Protein AF-A0A9E3X864-F1 (afdb_monomer_lite)

Foldseek 3Di:
DAALEAEEQAFEQAAPAPVFHGDDPRLVVSVVVLCQQCPPPRHDDPSVRYHYAYDPSQAPVNVVVVVVVVVPPDHDPPHHYYYHGHGDKDADPVVRDIDGDTRHDDPPVD

Structure (mmCIF, N/CA/C/O backbone):
data_AF-A0A9E3X864-F1
#
_entry.id   AF-A0A9E3X864-F1
#
loop_
_atom_site.group_PDB
_atom_site.id
_atom_site.type_symbol
_atom_site.label_atom_id
_atom_site.label_alt_id
_atom_site.label_comp_id
_atom_site.label_asym_id
_atom_site.label_entity_id
_atom_site.label_seq_id
_atom_site.pdbx_PDB_ins_code
_atom_site.Cartn_x
_atom_site.Cartn_y
_atom_site.Cartn_z
_atom_site.occupancy
_atom_site.B_iso_or_equiv
_atom_site.auth_seq_id
_atom_site.auth_comp_id
_atom_site.auth_asym_id
_atom_site.auth_atom_id
_atom_site.pdbx_PDB_model_num
ATOM 1 N N . MET A 1 1 ? -15.427 -4.425 16.994 1.00 70.38 1 MET A N 1
ATOM 2 C CA . MET A 1 1 ? -14.756 -3.578 15.983 1.00 70.38 1 MET A CA 1
ATOM 3 C C . MET A 1 1 ? -14.325 -2.266 16.622 1.00 70.38 1 MET A C 1
ATOM 5 O O . MET A 1 1 ? -15.065 -1.754 17.456 1.00 70.38 1 MET A O 1
ATOM 9 N N . ASN A 1 2 ? -13.138 -1.762 16.283 1.00 77.81 2 ASN A N 1
ATOM 10 C CA . ASN A 1 2 ? -12.601 -0.488 16.758 1.00 77.81 2 ASN A CA 1
ATOM 11 C C . ASN A 1 2 ? -12.883 0.601 15.703 1.00 77.81 2 ASN A C 1
ATOM 13 O O . ASN A 1 2 ? -12.225 0.591 14.663 1.00 77.81 2 ASN A O 1
ATOM 17 N N . PRO A 1 3 ? -13.816 1.544 15.935 1.00 80.62 3 PRO A N 1
ATOM 18 C CA . PRO A 1 3 ? -14.157 2.575 14.948 1.00 80.62 3 PRO A CA 1
ATOM 19 C C . PRO A 1 3 ? -12.979 3.492 14.583 1.00 80.62 3 PRO A C 1
ATOM 21 O O . PRO A 1 3 ? -13.019 4.143 13.545 1.00 80.62 3 PRO A O 1
ATOM 24 N N . ASN A 1 4 ? -11.919 3.492 15.395 1.00 88.50 4 ASN A N 1
ATOM 25 C CA . ASN A 1 4 ? -10.725 4.314 15.226 1.00 88.50 4 ASN A CA 1
ATOM 26 C C . ASN A 1 4 ? -9.580 3.581 14.501 1.00 88.50 4 ASN A C 1
ATOM 28 O O . ASN A 1 4 ? -8.459 4.088 14.425 1.00 88.50 4 ASN A O 1
ATOM 32 N N . ALA A 1 5 ? -9.821 2.359 14.017 1.00 93.06 5 ALA A N 1
ATOM 33 C CA . ALA A 1 5 ? -8.849 1.583 13.259 1.00 93.06 5 ALA A CA 1
ATOM 34 C C . ALA A 1 5 ? -9.079 1.777 11.754 1.00 93.06 5 ALA A C 1
ATOM 36 O O . ALA A 1 5 ? -10.167 1.497 11.253 1.00 93.06 5 ALA A O 1
ATOM 37 N N . HIS A 1 6 ? -8.050 2.238 11.041 1.00 94.94 6 HIS A N 1
ATOM 38 C CA . HIS A 1 6 ? -8.085 2.510 9.603 1.00 94.94 6 HIS A CA 1
ATOM 39 C C . HIS A 1 6 ? -6.940 1.820 8.880 1.00 94.94 6 HIS A C 1
ATOM 41 O O . HIS A 1 6 ? -5.799 1.863 9.344 1.00 94.94 6 HIS A O 1
ATOM 47 N N . ALA A 1 7 ? -7.225 1.248 7.713 1.00 96.88 7 ALA A N 1
ATOM 48 C CA . ALA A 1 7 ? -6.220 0.585 6.899 1.00 96.88 7 ALA A CA 1
ATOM 49 C C . ALA A 1 7 ? -6.221 1.096 5.453 1.00 96.88 7 ALA A C 1
ATOM 51 O O . ALA A 1 7 ? -7.278 1.315 4.864 1.00 96.88 7 ALA A O 1
ATOM 52 N N . ILE A 1 8 ? -5.033 1.243 4.869 1.00 98.19 8 ILE A N 1
ATOM 53 C CA . ILE A 1 8 ? -4.838 1.341 3.420 1.00 98.19 8 ILE A CA 1
ATOM 54 C C . ILE A 1 8 ? -3.977 0.152 3.001 1.00 98.19 8 ILE A C 1
ATOM 56 O O . ILE A 1 8 ? -2.835 0.031 3.439 1.00 98.19 8 ILE A O 1
ATOM 60 N N . LEU A 1 9 ? -4.535 -0.725 2.172 1.00 98.75 9 LEU A N 1
ATOM 61 C CA . LEU A 1 9 ? -3.882 -1.926 1.658 1.00 98.75 9 LEU A CA 1
ATOM 62 C C . LEU A 1 9 ? -3.641 -1.744 0.159 1.00 98.75 9 LEU A C 1
ATOM 64 O O . LEU A 1 9 ? -4.593 -1.531 -0.591 1.00 98.75 9 LEU A O 1
ATOM 68 N N . ILE A 1 10 ? -2.383 -1.797 -0.266 1.00 98.81 10 ILE A N 1
ATOM 69 C CA . ILE A 1 10 ? -1.950 -1.521 -1.638 1.00 98.81 10 ILE A CA 1
ATOM 70 C C . ILE A 1 10 ? -1.247 -2.765 -2.169 1.00 98.81 10 ILE A C 1
ATOM 72 O O . ILE A 1 10 ? -0.183 -3.123 -1.671 1.00 98.81 10 ILE A O 1
ATOM 76 N N . GLY A 1 11 ? -1.837 -3.421 -3.164 1.00 98.69 11 GLY A N 1
ATOM 77 C CA . GLY A 1 11 ? -1.300 -4.646 -3.755 1.00 98.69 11 GLY A CA 1
ATOM 78 C C . GLY A 1 11 ? -1.186 -4.503 -5.259 1.00 98.69 11 GLY A C 1
ATOM 79 O O . GLY A 1 11 ? -2.154 -4.109 -5.903 1.00 98.69 11 GLY A O 1
ATOM 80 N N . ILE A 1 12 ? -0.016 -4.783 -5.828 1.00 98.62 12 ILE A N 1
ATOM 81 C CA . ILE A 1 12 ? 0.228 -4.569 -7.257 1.00 98.62 12 ILE A CA 1
ATOM 82 C C . ILE A 1 12 ? 0.952 -5.771 -7.851 1.00 98.62 12 ILE A C 1
ATOM 84 O O . ILE A 1 12 ? 2.105 -6.038 -7.518 1.00 98.62 12 ILE A O 1
ATOM 88 N N . ASP A 1 13 ? 0.277 -6.466 -8.767 1.00 98.50 13 ASP A N 1
ATOM 89 C CA . ASP A 1 13 ? 0.865 -7.589 -9.498 1.00 98.50 13 ASP A CA 1
ATOM 90 C C . ASP A 1 13 ? 1.416 -7.183 -10.871 1.00 98.50 13 ASP A C 1
ATOM 92 O O . ASP A 1 13 ? 2.408 -7.748 -11.328 1.00 98.50 13 ASP A O 1
ATOM 96 N N . HIS A 1 14 ? 0.828 -6.180 -11.523 1.00 97.88 14 HIS A N 1
ATOM 97 C CA . HIS A 1 14 ? 1.177 -5.804 -12.893 1.00 97.88 14 HIS A CA 1
ATOM 98 C C . HIS A 1 14 ? 1.655 -4.358 -12.997 1.00 97.88 14 HIS A C 1
ATOM 100 O O . HIS A 1 14 ? 1.084 -3.452 -12.390 1.00 97.88 14 HIS A O 1
ATOM 106 N N . TYR A 1 15 ? 2.683 -4.157 -13.820 1.00 96.62 15 TYR A N 1
ATOM 107 C CA . TYR A 1 15 ? 3.363 -2.883 -14.020 1.00 96.62 15 TYR A CA 1
ATOM 108 C C . TYR A 1 15 ? 3.469 -2.570 -15.511 1.00 96.62 15 TYR A C 1
ATOM 110 O O . TYR A 1 15 ? 3.639 -3.478 -16.327 1.00 96.62 15 TYR A O 1
ATOM 118 N N . ALA A 1 16 ? 3.366 -1.288 -15.862 1.00 95.06 16 ALA A N 1
ATOM 119 C CA . ALA A 1 16 ? 3.540 -0.824 -17.234 1.00 95.06 16 ALA A CA 1
ATOM 120 C C . ALA A 1 16 ? 5.015 -0.848 -17.673 1.00 95.06 16 ALA A C 1
ATOM 122 O O . ALA A 1 16 ? 5.304 -1.146 -18.832 1.00 95.06 16 ALA A O 1
ATOM 123 N N . ASP A 1 17 ? 5.944 -0.553 -16.756 1.00 93.31 17 ASP A N 1
ATOM 124 C CA . ASP A 1 17 ? 7.381 -0.606 -17.029 1.00 93.31 17 ASP A CA 1
ATOM 125 C C . ASP A 1 17 ? 7.855 -2.071 -17.125 1.00 93.31 17 ASP A C 1
ATOM 127 O O . ASP A 1 17 ? 7.774 -2.811 -16.139 1.00 93.31 17 ASP A O 1
ATOM 131 N N . PRO A 1 18 ? 8.404 -2.514 -18.273 1.00 91.62 18 PRO A N 1
ATOM 132 C CA . PRO A 1 18 ? 8.865 -3.889 -18.458 1.00 91.62 18 PRO A CA 1
ATOM 133 C C . PRO A 1 18 ? 10.049 -4.284 -17.558 1.00 91.62 18 PRO A C 1
ATOM 135 O O . PRO A 1 18 ? 10.364 -5.470 -17.458 1.00 91.62 18 PRO A O 1
ATOM 138 N N . LYS A 1 19 ? 10.724 -3.330 -16.903 1.00 91.50 19 LYS A N 1
ATOM 139 C CA . LYS A 1 19 ? 11.763 -3.611 -15.899 1.00 91.50 19 LYS A CA 1
ATOM 140 C C . LYS A 1 19 ? 11.194 -4.116 -14.578 1.00 91.50 19 LYS A C 1
ATOM 142 O O . LYS A 1 19 ? 11.946 -4.658 -13.769 1.00 91.50 19 LYS A O 1
ATOM 147 N N . LEU A 1 20 ? 9.895 -3.931 -14.358 1.00 93.50 20 LEU A N 1
ATOM 148 C CA . LEU A 1 20 ? 9.172 -4.430 -13.202 1.00 93.50 20 LEU A CA 1
ATOM 149 C C . LEU A 1 20 ? 8.412 -5.701 -13.608 1.00 93.50 20 LEU A C 1
ATOM 151 O O . LEU A 1 20 ? 7.300 -5.616 -14.132 1.00 93.50 20 LEU A O 1
ATOM 155 N N . PRO A 1 21 ? 8.997 -6.899 -13.411 1.00 95.06 21 PRO A N 1
ATOM 156 C CA . PRO A 1 21 ? 8.332 -8.141 -13.785 1.00 95.06 21 PRO A CA 1
ATOM 157 C C . PRO A 1 21 ? 7.036 -8.313 -12.991 1.00 95.06 21 PRO A C 1
ATOM 159 O O . PRO A 1 21 ? 6.970 -7.944 -11.820 1.00 95.06 21 PRO A O 1
ATOM 162 N N . SER A 1 22 ? 6.013 -8.909 -13.606 1.00 97.12 22 SER A N 1
ATOM 163 C CA . SER A 1 22 ? 4.756 -9.159 -12.896 1.00 97.12 22 SER A CA 1
ATOM 164 C C . SER A 1 22 ? 4.954 -10.073 -11.683 1.00 97.12 22 SER A C 1
ATOM 166 O O . SER A 1 22 ? 5.734 -11.029 -11.719 1.00 97.12 22 SER A O 1
ATOM 168 N N . LEU A 1 23 ? 4.222 -9.770 -10.618 1.00 97.69 23 LEU A N 1
ATOM 169 C CA . LEU A 1 23 ? 4.076 -10.598 -9.428 1.00 97.69 23 LEU A CA 1
ATOM 170 C C . LEU A 1 23 ? 2.778 -11.417 -9.537 1.00 97.69 23 LEU A C 1
ATOM 172 O O . LEU A 1 23 ? 2.036 -11.297 -10.510 1.00 97.69 23 LEU A O 1
ATOM 176 N N . HIS A 1 24 ? 2.545 -12.314 -8.579 1.00 97.50 24 HIS A N 1
ATOM 177 C CA . HIS A 1 24 ? 1.427 -13.269 -8.635 1.00 97.50 24 HIS A CA 1
ATOM 178 C C . HIS A 1 24 ? 0.468 -13.180 -7.444 1.00 97.50 24 HIS A C 1
ATOM 180 O O . HIS A 1 24 ? -0.571 -13.842 -7.450 1.00 97.50 24 HIS A O 1
ATOM 186 N N . TYR A 1 25 ? 0.843 -12.454 -6.391 1.00 98.25 25 TYR A N 1
ATOM 187 C CA . TYR A 1 25 ? 0.190 -12.565 -5.088 1.00 98.25 25 TYR A CA 1
ATOM 188 C C . TYR A 1 25 ? 0.011 -11.239 -4.362 1.00 98.25 25 TYR A C 1
ATOM 190 O O . TYR A 1 25 ? -0.741 -11.215 -3.398 1.00 98.25 25 TYR A O 1
ATOM 198 N N . ALA A 1 26 ? 0.597 -10.132 -4.815 1.00 98.50 26 ALA A N 1
ATOM 199 C CA . ALA A 1 26 ? 0.544 -8.875 -4.078 1.00 98.50 26 ALA A CA 1
ATOM 200 C C . ALA A 1 26 ? -0.896 -8.363 -3.911 1.00 98.50 26 ALA A C 1
ATOM 202 O O . ALA A 1 26 ? -1.293 -7.902 -2.836 1.00 98.50 26 ALA A O 1
ATOM 203 N N . GLU A 1 27 ? -1.721 -8.492 -4.951 1.00 98.69 27 GLU A N 1
ATOM 204 C CA . GLU A 1 27 ? -3.134 -8.141 -4.849 1.00 98.69 27 GLU A CA 1
ATOM 205 C C . GLU A 1 27 ? -3.927 -9.135 -3.996 1.00 98.69 27 GLU A C 1
ATOM 207 O O . GLU A 1 27 ? -4.846 -8.751 -3.268 1.00 98.69 27 GLU A O 1
ATOM 212 N N . LYS A 1 28 ? -3.590 -10.427 -4.093 1.00 98.56 28 LYS A N 1
ATOM 213 C CA . LYS A 1 28 ? -4.221 -11.480 -3.292 1.00 98.56 28 LYS A CA 1
ATOM 214 C C . LYS A 1 28 ? -3.925 -11.277 -1.806 1.00 98.56 28 LYS A C 1
ATOM 216 O O . LYS A 1 28 ? -4.858 -11.333 -1.013 1.00 98.56 28 LYS A O 1
ATOM 221 N N . ASP A 1 29 ? -2.682 -10.972 -1.452 1.00 98.44 29 ASP A N 1
ATOM 222 C CA . ASP A 1 29 ? -2.243 -10.701 -0.085 1.00 98.44 29 ASP A CA 1
ATOM 223 C C . ASP A 1 29 ? -3.060 -9.558 0.527 1.00 98.44 29 ASP A C 1
ATOM 225 O O . ASP A 1 29 ? -3.549 -9.668 1.650 1.00 98.44 29 ASP A O 1
ATOM 229 N N . CYS A 1 30 ? -3.307 -8.489 -0.237 1.00 98.62 30 CYS A N 1
ATOM 230 C CA . CYS A 1 30 ? -4.132 -7.374 0.226 1.00 98.62 30 CYS A CA 1
ATOM 231 C C . CYS A 1 30 ? -5.613 -7.749 0.393 1.00 98.62 30 CYS A C 1
ATOM 233 O O . CYS A 1 30 ? -6.251 -7.298 1.348 1.00 98.62 30 CYS A O 1
ATOM 235 N N . ARG A 1 31 ? -6.172 -8.578 -0.501 1.00 98.62 31 ARG A N 1
ATOM 236 C CA . ARG A 1 31 ? -7.552 -9.084 -0.378 1.00 98.62 31 ARG A CA 1
ATOM 237 C C . ARG A 1 31 ? -7.714 -9.979 0.850 1.00 98.62 31 ARG A C 1
ATOM 239 O O . ARG A 1 31 ? -8.631 -9.760 1.638 1.00 98.62 31 ARG A O 1
ATOM 246 N N . ASP A 1 32 ? -6.797 -10.918 1.052 1.00 98.38 32 ASP A N 1
ATOM 247 C CA . ASP A 1 32 ? -6.812 -11.826 2.200 1.00 98.38 32 ASP A CA 1
ATOM 248 C C . ASP A 1 32 ? -6.623 -11.058 3.515 1.00 98.38 32 ASP A C 1
ATOM 250 O O . ASP A 1 32 ? -7.326 -11.307 4.498 1.00 98.38 32 ASP A O 1
ATOM 254 N N . LEU A 1 33 ? -5.725 -10.066 3.526 1.00 98.19 33 LEU A N 1
ATOM 255 C CA . LEU A 1 33 ? -5.516 -9.207 4.685 1.00 98.19 33 LEU A CA 1
ATOM 256 C C . LEU A 1 33 ? -6.755 -8.356 4.988 1.00 98.19 33 LEU A C 1
ATOM 258 O O . LEU A 1 33 ? -7.137 -8.256 6.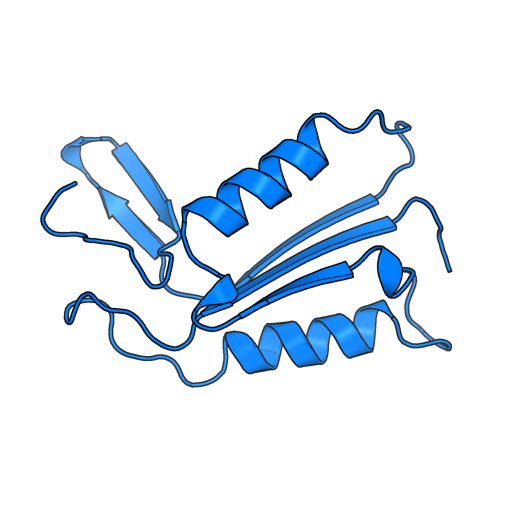153 1.00 98.19 33 LEU A O 1
ATOM 262 N N . LYS A 1 34 ? -7.443 -7.806 3.974 1.00 98.19 34 LYS A N 1
ATOM 263 C CA . LYS A 1 34 ? -8.735 -7.123 4.176 1.00 98.19 34 LYS A CA 1
ATOM 264 C C . LYS A 1 34 ? -9.729 -8.049 4.880 1.00 98.19 34 LYS A C 1
ATOM 266 O O . LYS A 1 34 ? -10.344 -7.636 5.865 1.00 98.19 34 LYS A O 1
ATOM 271 N N . THR A 1 35 ? -9.876 -9.287 4.404 1.00 97.69 35 THR A N 1
ATOM 272 C CA . THR A 1 35 ? -10.773 -10.280 5.013 1.00 97.69 35 THR A CA 1
ATOM 273 C C . THR A 1 35 ? -10.389 -10.575 6.461 1.00 97.69 35 THR A C 1
ATOM 275 O O . THR A 1 35 ? -11.258 -10.580 7.326 1.00 97.69 35 THR A O 1
ATOM 278 N N . ALA A 1 36 ? -9.102 -10.760 6.757 1.00 97.44 36 ALA A N 1
ATOM 279 C CA . ALA A 1 36 ? -8.641 -11.023 8.119 1.00 97.44 36 ALA A CA 1
ATOM 280 C C . ALA A 1 36 ? -8.885 -9.836 9.070 1.00 97.44 36 ALA A C 1
ATOM 282 O O . ALA A 1 36 ? -9.325 -10.030 10.204 1.00 97.44 36 ALA A O 1
ATOM 283 N N . LEU A 1 37 ? -8.636 -8.604 8.613 1.00 97.00 37 LEU A N 1
ATOM 284 C CA . LEU A 1 37 ? -8.788 -7.388 9.419 1.00 97.00 37 LEU A CA 1
ATOM 285 C C . LEU A 1 37 ? -10.250 -7.045 9.733 1.00 97.00 37 LEU A C 1
ATOM 287 O O . LEU A 1 37 ? -10.515 -6.489 10.801 1.00 97.00 37 LEU A O 1
ATOM 291 N N . SER A 1 38 ? -11.169 -7.385 8.824 1.00 97.12 38 SER A N 1
ATOM 292 C CA . SER A 1 38 ? -12.617 -7.149 8.950 1.00 97.12 38 SER A CA 1
ATOM 293 C C . SER A 1 38 ? -13.407 -8.357 9.467 1.00 97.12 38 SER A C 1
ATOM 295 O O . SER A 1 38 ? -14.624 -8.274 9.629 1.00 97.12 38 SER A O 1
ATOM 297 N N . ALA A 1 39 ? -12.739 -9.479 9.753 1.00 96.12 39 ALA A N 1
ATOM 298 C CA . ALA A 1 39 ? -13.390 -10.691 10.236 1.00 96.12 39 ALA A CA 1
ATOM 299 C C . ALA A 1 39 ? -14.160 -10.424 11.549 1.00 96.12 39 ALA A C 1
ATOM 301 O O . ALA A 1 39 ? -13.552 -9.952 12.509 1.00 96.12 39 ALA A O 1
ATOM 302 N N . PRO A 1 40 ? -15.455 -10.775 11.666 1.00 89.94 40 PRO A N 1
ATOM 303 C CA . PRO A 1 40 ? -16.245 -10.469 12.864 1.00 89.94 40 PRO A CA 1
ATOM 304 C C . PRO A 1 40 ? -15.688 -11.055 14.170 1.00 89.94 40 PRO A C 1
ATOM 306 O O . PRO A 1 40 ? -15.883 -10.476 15.237 1.00 89.94 40 PRO A O 1
ATOM 309 N N . GLU A 1 41 ? -15.006 -12.200 14.087 1.00 88.31 41 GLU A N 1
ATOM 310 C CA . GLU A 1 41 ? -14.573 -12.978 15.257 1.00 88.31 41 GLU A CA 1
ATOM 311 C C . GLU A 1 41 ? -13.144 -12.663 15.721 1.00 88.31 41 GLU A C 1
ATOM 313 O O . GLU A 1 41 ? -12.789 -12.941 16.865 1.00 88.31 41 GLU A O 1
ATOM 318 N N . SER A 1 42 ? -12.318 -12.072 14.854 1.00 86.56 42 SER A N 1
ATOM 319 C CA . SER A 1 42 ? -10.887 -11.843 15.116 1.00 86.56 42 SER A CA 1
ATOM 320 C C . SER A 1 42 ? -10.366 -10.492 14.625 1.00 86.56 42 SER A C 1
ATOM 322 O O . SER A 1 42 ? -9.293 -10.055 15.038 1.00 86.56 42 SER A O 1
ATOM 324 N N . GLY A 1 43 ? -11.102 -9.840 13.731 1.00 87.06 43 GLY A N 1
ATOM 325 C CA . GLY A 1 43 ? -10.768 -8.560 13.135 1.00 87.06 43 GLY A CA 1
ATOM 326 C C . GLY A 1 43 ? -11.126 -7.390 14.045 1.00 87.06 43 GLY A C 1
ATOM 327 O O . GLY A 1 43 ? -12.117 -7.392 14.780 1.00 87.06 43 GLY A O 1
ATOM 328 N N . THR A 1 44 ? -10.300 -6.350 13.999 1.00 90.06 44 THR A N 1
ATOM 329 C CA . THR A 1 44 ? -10.490 -5.130 14.791 1.00 90.06 44 THR A CA 1
ATOM 330 C C . THR A 1 44 ? -10.877 -3.928 13.938 1.00 90.06 44 THR A C 1
ATOM 332 O O . THR A 1 44 ? -11.300 -2.922 14.506 1.00 90.06 44 THR A O 1
ATOM 335 N N . PHE A 1 45 ? -10.812 -4.032 12.608 1.00 95.62 45 PHE A N 1
ATOM 336 C CA . PHE A 1 45 ? -11.048 -2.929 11.680 1.00 95.62 45 PHE A CA 1
ATOM 337 C C . PHE A 1 45 ? -12.467 -3.017 11.099 1.00 95.62 45 PHE A C 1
ATOM 339 O O . PHE A 1 45 ? -12.823 -4.057 10.545 1.00 95.62 45 PHE A O 1
ATOM 346 N N . PRO A 1 46 ? -13.280 -1.950 11.190 1.00 94.38 46 PRO A N 1
ATOM 347 C CA . PRO A 1 46 ? -14.509 -1.832 10.412 1.00 94.38 46 PRO A CA 1
ATOM 348 C C . PRO A 1 46 ? -14.199 -1.949 8.920 1.00 94.38 46 PRO A C 1
ATOM 350 O O . PRO A 1 46 ? -13.215 -1.370 8.457 1.00 94.38 46 PRO A O 1
ATOM 353 N N . GLU A 1 47 ? -15.009 -2.687 8.161 1.00 94.94 47 GLU A N 1
ATOM 354 C CA . GLU A 1 47 ? -14.740 -2.904 6.735 1.00 94.94 47 GLU A CA 1
ATOM 355 C C . GLU A 1 47 ? -14.721 -1.579 5.960 1.00 94.94 47 GLU A C 1
ATOM 357 O O . GLU A 1 47 ? -13.863 -1.370 5.103 1.00 94.94 47 GLU A O 1
ATOM 362 N N . GLU A 1 48 ? -15.606 -0.651 6.321 1.00 94.62 48 GLU A N 1
ATOM 363 C CA . GLU A 1 48 ? -15.690 0.698 5.762 1.00 94.62 48 GLU A CA 1
ATOM 364 C C . GLU A 1 48 ? -14.433 1.547 6.010 1.00 94.62 48 GLU A C 1
ATOM 366 O O . GLU A 1 48 ? -14.169 2.497 5.272 1.00 94.62 48 GLU A O 1
ATOM 371 N N . ASN A 1 49 ? -13.627 1.187 7.012 1.00 94.75 49 ASN A N 1
ATOM 372 C CA . ASN A 1 49 ? -12.373 1.858 7.334 1.00 94.75 49 ASN A CA 1
ATOM 373 C C . ASN A 1 49 ? -11.158 1.235 6.623 1.00 94.75 49 ASN A C 1
ATOM 375 O O . ASN A 1 49 ? -10.031 1.707 6.819 1.00 94.75 49 ASN A O 1
ATOM 379 N N . ILE A 1 50 ? -11.354 0.187 5.816 1.00 97.19 50 ILE A N 1
ATOM 380 C CA . ILE A 1 50 ? -10.294 -0.469 5.048 1.00 97.19 50 ILE A CA 1
ATOM 381 C C . ILE A 1 50 ? -10.397 -0.044 3.584 1.00 97.19 50 ILE A C 1
ATOM 383 O O . ILE A 1 50 ? -11.271 -0.481 2.838 1.00 97.19 50 ILE A O 1
ATOM 387 N N . THR A 1 51 ? -9.447 0.773 3.141 1.00 98.12 51 THR A N 1
ATOM 388 C CA . THR A 1 51 ? -9.252 1.066 1.720 1.00 98.12 51 THR A CA 1
ATOM 389 C C . THR A 1 51 ? -8.379 -0.019 1.100 1.00 98.12 51 THR A C 1
ATOM 391 O O . THR A 1 51 ? -7.260 -0.245 1.555 1.00 98.12 51 THR A O 1
ATOM 394 N N . LEU A 1 52 ? -8.868 -0.660 0.041 1.00 98.62 52 LEU A N 1
ATOM 395 C CA . LEU A 1 52 ? -8.109 -1.605 -0.774 1.00 98.62 52 LEU A CA 1
ATOM 396 C C . LEU A 1 52 ? -7.815 -0.959 -2.131 1.00 98.62 52 LEU A C 1
ATOM 398 O O . LEU A 1 52 ? -8.740 -0.505 -2.794 1.00 98.62 52 LEU A O 1
ATOM 402 N N . LEU A 1 53 ? -6.545 -0.918 -2.527 1.00 98.75 53 LEU A N 1
ATOM 403 C CA . LEU A 1 53 ? -6.091 -0.445 -3.831 1.00 98.75 53 LEU A CA 1
ATOM 404 C C . LEU A 1 53 ? -5.335 -1.582 -4.524 1.00 98.75 53 LEU A C 1
ATOM 406 O O . LEU A 1 53 ? -4.258 -1.975 -4.075 1.00 98.75 53 LEU A O 1
ATOM 410 N N . THR A 1 54 ? -5.897 -2.110 -5.610 1.00 98.56 54 THR A N 1
ATOM 411 C CA . THR A 1 54 ? -5.289 -3.189 -6.409 1.00 98.56 54 THR A CA 1
ATOM 412 C C . THR A 1 54 ? -5.411 -2.924 -7.905 1.00 98.56 54 THR A C 1
ATOM 414 O O . THR A 1 54 ? -6.279 -2.156 -8.327 1.00 98.56 54 THR A O 1
ATOM 417 N N . GLY A 1 55 ? -4.563 -3.554 -8.721 1.00 95.50 55 GLY A N 1
ATOM 418 C CA . GLY A 1 55 ? -4.566 -3.374 -10.173 1.00 95.50 55 GLY A CA 1
ATOM 419 C C . GLY A 1 55 ? -4.463 -1.899 -10.574 1.00 95.50 55 GLY A C 1
ATOM 420 O O . GLY A 1 55 ? -3.691 -1.135 -9.998 1.00 95.50 55 GLY A O 1
ATOM 421 N N . ALA A 1 56 ? -5.285 -1.467 -11.533 1.00 94.94 56 ALA A N 1
ATOM 422 C CA . ALA A 1 56 ? -5.299 -0.084 -12.023 1.00 94.94 56 ALA A CA 1
ATOM 423 C C . ALA A 1 56 ? -5.727 0.967 -10.975 1.00 94.94 56 ALA A C 1
ATOM 425 O O . ALA A 1 56 ? -5.396 2.147 -11.118 1.00 94.94 56 ALA A O 1
ATOM 426 N N . GLU A 1 57 ? -6.441 0.574 -9.913 1.00 97.88 57 GLU A N 1
ATOM 427 C CA . GLU A 1 57 ? -6.831 1.506 -8.847 1.00 97.88 57 GLU A CA 1
ATOM 428 C C . GLU A 1 57 ? -5.647 1.904 -7.961 1.00 97.88 57 GLU A C 1
ATOM 430 O O . GLU A 1 57 ? -5.685 2.970 -7.348 1.00 97.88 57 GLU A O 1
ATOM 435 N N . ALA A 1 58 ? -4.583 1.095 -7.934 1.00 98.19 58 ALA A N 1
ATOM 436 C CA . ALA A 1 58 ? -3.356 1.349 -7.183 1.00 98.19 58 ALA A CA 1
ATOM 437 C C . ALA A 1 58 ? -2.380 2.313 -7.884 1.00 98.19 58 ALA A C 1
ATOM 439 O O . ALA A 1 58 ? -1.203 2.360 -7.525 1.00 98.19 58 ALA A O 1
ATOM 440 N N . ASN A 1 59 ? -2.847 3.081 -8.875 1.00 97.62 59 ASN A N 1
ATOM 441 C CA . ASN A 1 59 ? -2.035 4.095 -9.548 1.00 97.62 59 ASN A CA 1
ATOM 442 C C . ASN A 1 59 ? -1.520 5.177 -8.584 1.00 97.62 59 ASN A C 1
ATOM 444 O O . ASN A 1 59 ? -2.065 5.409 -7.497 1.00 97.62 59 ASN A O 1
ATOM 448 N N . CYS A 1 60 ? -0.463 5.863 -9.011 1.00 96.44 60 CYS A N 1
ATOM 449 C CA . CYS A 1 60 ? 0.268 6.817 -8.191 1.00 96.44 60 CYS A CA 1
ATOM 450 C C . CYS A 1 60 ? -0.606 7.955 -7.647 1.00 96.44 60 CYS A C 1
ATOM 452 O O . CYS A 1 60 ? -0.446 8.367 -6.493 1.00 96.44 60 CYS A O 1
ATOM 454 N N . GLN A 1 61 ? -1.548 8.451 -8.454 1.00 97.50 61 GLN A N 1
ATOM 455 C CA . GLN A 1 61 ? -2.481 9.496 -8.041 1.00 97.50 61 GLN A CA 1
ATOM 456 C C . GLN A 1 61 ? -3.389 9.003 -6.908 1.00 97.50 61 GLN A C 1
ATOM 458 O O . GLN A 1 61 ? -3.400 9.602 -5.833 1.00 97.50 61 GLN A O 1
ATOM 463 N N . ASN A 1 62 ? -4.087 7.885 -7.107 1.00 98.00 62 ASN A N 1
ATOM 464 C CA . ASN A 1 62 ? -5.020 7.333 -6.125 1.00 98.00 62 ASN A CA 1
ATOM 465 C C . ASN A 1 62 ? -4.333 6.986 -4.799 1.00 98.00 62 ASN A C 1
ATOM 467 O O . ASN A 1 62 ? -4.858 7.293 -3.725 1.00 98.00 62 ASN A O 1
ATOM 471 N N . VAL A 1 63 ? -3.143 6.375 -4.858 1.00 98.06 63 VAL A N 1
ATOM 472 C CA . VAL A 1 63 ? -2.354 6.052 -3.660 1.00 98.06 63 VAL A CA 1
ATOM 473 C C . VAL A 1 63 ? -2.020 7.326 -2.884 1.00 98.06 63 VAL A C 1
ATOM 475 O O . VAL A 1 63 ? -2.257 7.390 -1.676 1.00 98.06 63 VAL A O 1
ATOM 478 N N . ARG A 1 64 ? -1.531 8.371 -3.564 1.00 97.00 64 ARG A N 1
ATOM 479 C CA . ARG A 1 64 ? -1.220 9.655 -2.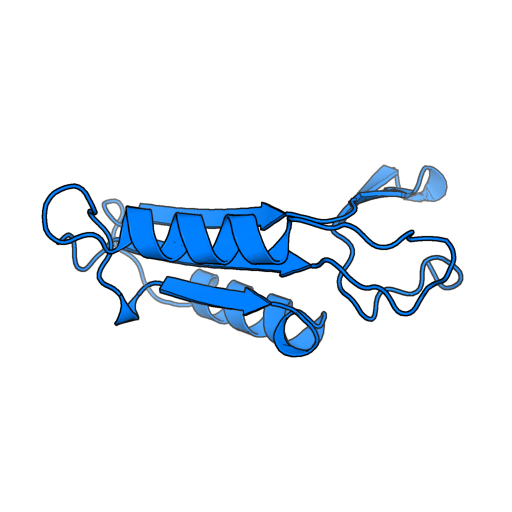918 1.00 97.00 64 ARG A CA 1
ATOM 480 C C . ARG A 1 64 ? -2.456 10.321 -2.332 1.00 97.00 64 ARG A C 1
ATOM 482 O O . ARG A 1 64 ? -2.393 10.806 -1.204 1.00 97.00 64 ARG A O 1
ATOM 489 N N . GLU A 1 65 ? -3.569 10.334 -3.058 1.00 97.50 65 GLU A N 1
ATOM 490 C CA . GLU A 1 65 ? -4.828 10.915 -2.589 1.00 97.50 65 GLU A CA 1
ATOM 491 C C . GLU A 1 65 ? -5.326 10.225 -1.317 1.00 97.50 65 GLU A C 1
ATOM 493 O O . GLU A 1 65 ? -5.668 10.898 -0.344 1.00 97.50 65 GLU A O 1
ATOM 498 N N . ARG A 1 66 ? -5.313 8.887 -1.279 1.00 96.69 66 ARG A N 1
ATOM 499 C CA . ARG A 1 66 ? -5.747 8.124 -0.100 1.00 96.69 66 ARG A CA 1
ATOM 500 C C . ARG A 1 66 ? -4.810 8.320 1.085 1.00 96.69 66 ARG A C 1
ATOM 502 O O . ARG A 1 66 ? -5.301 8.569 2.182 1.00 96.69 66 ARG A O 1
ATOM 509 N N . LEU A 1 67 ? -3.493 8.293 0.878 1.00 95.81 67 LEU A N 1
ATOM 510 C CA . LEU A 1 67 ? -2.516 8.586 1.936 1.00 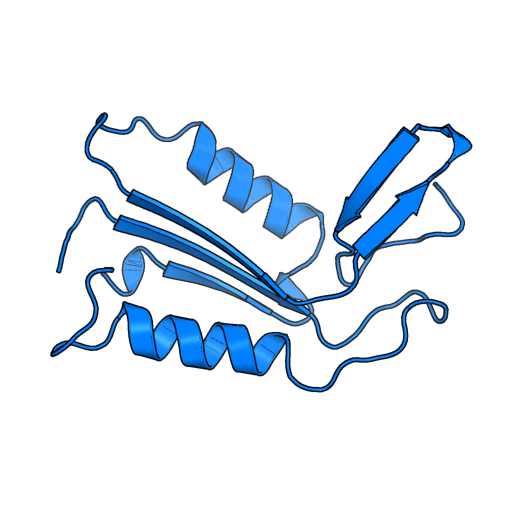95.81 67 LEU A CA 1
ATOM 511 C C . LEU A 1 67 ? -2.652 10.021 2.464 1.00 95.81 67 LEU A C 1
ATOM 513 O O . LEU A 1 67 ? -2.578 10.245 3.670 1.00 95.81 67 LEU A O 1
ATOM 517 N N . THR A 1 68 ? -2.906 10.987 1.581 1.00 94.81 68 THR A N 1
ATOM 518 C CA . THR A 1 68 ? -3.108 12.391 1.964 1.00 94.81 68 THR A CA 1
ATOM 519 C C . THR A 1 68 ? -4.386 12.545 2.777 1.00 94.81 68 THR A C 1
ATOM 521 O O . THR A 1 68 ? -4.343 13.118 3.862 1.00 94.81 68 THR A O 1
ATOM 524 N N . ALA A 1 69 ? -5.503 11.981 2.309 1.00 92.56 69 ALA A N 1
ATOM 525 C CA . ALA A 1 69 ? -6.771 11.979 3.037 1.00 92.56 69 ALA A CA 1
ATOM 526 C C . ALA A 1 69 ? -6.613 11.354 4.434 1.00 92.56 69 ALA A C 1
ATOM 528 O O . ALA A 1 69 ? -7.095 11.901 5.426 1.00 92.56 69 ALA A O 1
ATOM 529 N N . LEU A 1 70 ? -5.860 10.255 4.521 1.00 89.06 70 LEU A N 1
ATOM 530 C CA . LEU A 1 70 ? -5.526 9.583 5.772 1.00 89.06 70 LEU A CA 1
ATOM 531 C C . LEU A 1 70 ? -4.727 10.482 6.731 1.00 89.06 70 LEU A C 1
ATOM 533 O O . LEU A 1 70 ? -4.963 10.445 7.936 1.00 89.06 70 LEU A O 1
ATOM 537 N N . ALA A 1 71 ? -3.787 11.271 6.205 1.00 86.06 71 ALA A N 1
ATOM 538 C CA . ALA A 1 71 ? -2.901 12.132 6.988 1.00 86.06 71 ALA A CA 1
ATOM 539 C C . ALA A 1 71 ? -3.572 13.429 7.470 1.00 86.06 71 ALA A C 1
ATOM 541 O O . ALA A 1 71 ? -3.264 13.904 8.559 1.00 86.06 71 ALA A O 1
ATOM 542 N N . VAL A 1 72 ? -4.478 14.010 6.674 1.00 84.88 72 VAL A N 1
ATOM 543 C CA . VAL A 1 72 ? -5.151 15.283 7.009 1.00 84.88 72 VAL A CA 1
ATOM 544 C C . VAL A 1 72 ? -6.417 15.099 7.844 1.00 84.88 72 VAL A C 1
ATOM 546 O O . VAL A 1 72 ? -6.932 16.065 8.408 1.00 84.88 72 VAL A O 1
ATOM 549 N N . THR A 1 73 ? -6.934 13.873 7.934 1.00 82.94 73 THR A N 1
ATOM 550 C CA . THR A 1 73 ? -8.076 13.567 8.797 1.00 82.94 73 THR A CA 1
ATOM 551 C C . THR A 1 73 ? -7.648 13.682 10.257 1.00 82.94 73 THR A C 1
ATOM 553 O O . THR A 1 73 ? -6.676 13.059 10.683 1.00 82.94 73 THR A O 1
ATOM 556 N N . LYS A 1 74 ? -8.371 14.491 11.040 1.00 75.06 74 LYS A N 1
ATOM 557 C CA . LYS A 1 74 ? -8.101 14.661 12.471 1.00 75.06 74 LYS A CA 1
ATOM 558 C C . LYS A 1 74 ? -8.285 13.324 13.189 1.00 75.06 74 LYS A C 1
ATOM 560 O O . LYS A 1 74 ? -9.363 12.742 13.117 1.00 75.06 74 LYS A O 1
ATOM 565 N N . ARG A 1 75 ? -7.247 12.890 13.900 1.00 80.88 75 ARG A N 1
ATOM 566 C CA . ARG A 1 75 ? -7.196 11.613 14.614 1.00 80.88 75 ARG A CA 1
ATOM 567 C C . ARG A 1 75 ? -6.939 11.789 16.096 1.00 80.88 75 ARG A C 1
ATOM 569 O O . ARG A 1 75 ? -6.311 12.767 16.508 1.00 80.88 75 ARG A O 1
ATOM 576 N N . SER A 1 76 ? -7.435 10.844 16.880 1.00 83.19 76 SER A N 1
ATOM 577 C CA . SER A 1 76 ? -7.093 10.726 18.293 1.00 83.19 76 SER A CA 1
ATOM 578 C C . SER A 1 76 ? -5.715 10.066 18.452 1.00 83.19 76 SER A C 1
ATOM 580 O O . SER A 1 76 ? -5.337 9.259 17.601 1.00 83.19 76 SER A O 1
ATOM 582 N N . PRO A 1 77 ? -4.962 10.332 19.537 1.00 85.00 77 PRO A N 1
ATOM 583 C CA . PRO A 1 77 ? -3.740 9.584 19.861 1.00 85.00 77 PRO A CA 1
ATOM 584 C C . PRO A 1 77 ? -3.940 8.063 19.969 1.00 85.00 77 PRO A C 1
ATOM 586 O O . PRO A 1 77 ? -2.985 7.307 19.817 1.00 85.00 77 PRO A O 1
ATOM 589 N N . GLU A 1 78 ? -5.181 7.628 20.192 1.00 86.44 78 GLU A N 1
ATOM 590 C CA . GLU A 1 78 ? -5.563 6.219 20.336 1.00 86.44 78 GLU A CA 1
ATOM 591 C C . GLU A 1 78 ? -5.941 5.556 18.994 1.00 86.44 78 GLU A C 1
ATOM 593 O O . GLU A 1 78 ? -6.232 4.356 18.953 1.00 86.44 78 GLU A O 1
ATOM 598 N N . ASP A 1 79 ? -5.974 6.318 17.896 1.00 89.56 79 ASP A N 1
ATOM 599 C CA . ASP A 1 79 ? -6.348 5.802 16.580 1.00 89.56 79 ASP A CA 1
ATOM 600 C C . ASP A 1 79 ? -5.254 4.885 16.029 1.00 89.56 79 ASP A C 1
ATOM 602 O O . ASP A 1 79 ? -4.058 5.172 16.100 1.00 89.56 79 ASP A O 1
ATOM 606 N N . THR A 1 80 ? -5.668 3.771 15.428 1.00 92.00 80 THR A N 1
ATOM 607 C CA . THR A 1 80 ? -4.744 2.816 14.811 1.00 92.00 80 THR A CA 1
ATOM 608 C C . THR A 1 80 ? -4.753 2.990 13.304 1.00 92.00 80 THR A C 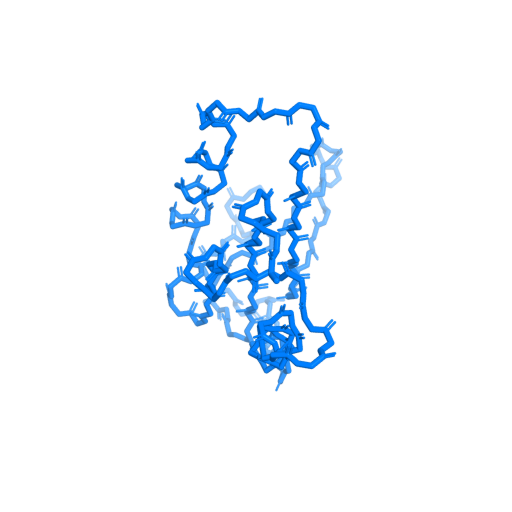1
ATOM 610 O O . THR A 1 80 ? -5.805 2.987 12.665 1.00 92.00 80 THR A O 1
ATOM 613 N N . VAL A 1 81 ? -3.562 3.096 12.723 1.00 93.94 81 VAL A N 1
ATOM 614 C CA . VAL A 1 81 ? -3.377 3.276 11.286 1.00 93.94 81 VAL A CA 1
ATOM 615 C C . VAL A 1 81 ? -2.493 2.163 10.762 1.00 93.94 81 VAL A C 1
ATOM 617 O O . VAL A 1 81 ? -1.348 2.030 11.187 1.00 93.94 81 VAL A O 1
ATOM 620 N N . LEU A 1 82 ? -3.017 1.386 9.822 1.00 96.00 82 LEU A N 1
ATOM 621 C CA . LEU A 1 82 ? -2.263 0.382 9.091 1.00 96.00 82 LEU A CA 1
ATOM 622 C C . LEU A 1 82 ? -2.083 0.838 7.644 1.00 96.00 82 LEU A C 1
ATOM 624 O O . LEU A 1 82 ? -3.049 1.123 6.943 1.00 96.00 82 LEU A O 1
ATOM 628 N N . ILE A 1 83 ? -0.840 0.877 7.182 1.00 97.50 83 ILE A N 1
ATOM 629 C CA . ILE A 1 83 ? -0.530 1.002 5.761 1.00 97.50 83 ILE A CA 1
ATOM 630 C C . ILE A 1 83 ? 0.218 -0.267 5.383 1.00 97.50 83 ILE A C 1
ATOM 632 O O . ILE A 1 83 ? 1.261 -0.566 5.963 1.00 97.50 83 ILE A O 1
ATOM 636 N N . TYR A 1 84 ? -0.335 -1.021 4.442 1.00 98.44 84 TYR A N 1
ATOM 637 C CA . TYR A 1 84 ? 0.271 -2.235 3.919 1.00 98.44 84 TYR A CA 1
ATOM 638 C C . TYR A 1 84 ? 0.527 -2.058 2.429 1.00 98.44 84 TYR A C 1
ATOM 640 O O . TYR A 1 84 ? -0.360 -1.628 1.692 1.00 98.44 84 TYR A O 1
ATOM 648 N N . PHE A 1 85 ? 1.739 -2.390 1.999 1.00 98.44 85 PHE A N 1
ATOM 649 C CA . PHE A 1 85 ? 2.135 -2.354 0.602 1.00 98.44 85 PHE A CA 1
ATOM 650 C C . PHE A 1 85 ? 2.765 -3.692 0.221 1.00 98.44 85 PHE A C 1
ATOM 652 O O . PHE A 1 85 ? 3.720 -4.131 0.863 1.00 98.44 85 PHE A O 1
ATOM 659 N N . ALA A 1 86 ? 2.251 -4.300 -0.842 1.00 98.38 86 ALA A N 1
ATOM 660 C CA . ALA A 1 86 ? 2.823 -5.457 -1.505 1.00 98.38 86 ALA A CA 1
ATOM 661 C C . ALA A 1 86 ? 3.053 -5.112 -2.982 1.00 98.38 86 ALA A C 1
ATOM 663 O O . ALA A 1 86 ? 2.134 -4.705 -3.694 1.00 98.38 86 ALA A O 1
ATOM 664 N N . GLY A 1 87 ? 4.296 -5.252 -3.434 1.00 97.31 87 GLY A N 1
ATOM 665 C CA . GLY A 1 87 ? 4.711 -4.867 -4.776 1.00 97.31 87 GLY A CA 1
ATOM 666 C C . GLY A 1 87 ? 6.220 -4.672 -4.866 1.00 97.31 87 GLY A C 1
ATOM 667 O O . GLY A 1 87 ? 6.957 -4.934 -3.913 1.00 97.31 87 GLY A O 1
ATOM 668 N N . HIS A 1 88 ? 6.682 -4.174 -6.008 1.00 97.00 88 HIS A N 1
ATOM 669 C CA . HIS A 1 88 ? 8.076 -3.792 -6.198 1.00 97.00 88 HIS A CA 1
ATOM 670 C C . HIS A 1 88 ? 8.441 -2.525 -5.433 1.00 97.00 88 HIS A C 1
ATOM 672 O O . HIS A 1 88 ? 7.669 -1.569 -5.343 1.00 97.00 88 HIS A O 1
ATOM 678 N N . GLY A 1 89 ? 9.677 -2.505 -4.949 1.00 94.50 89 GLY A N 1
ATOM 679 C CA . GLY A 1 89 ? 10.364 -1.303 -4.512 1.00 94.50 89 GLY A CA 1
ATOM 680 C C . GLY A 1 89 ? 11.716 -1.204 -5.204 1.00 94.50 89 GLY A C 1
ATOM 681 O O . GLY A 1 89 ? 12.288 -2.212 -5.621 1.00 94.50 89 GLY A O 1
ATOM 682 N N . PHE A 1 90 ? 12.227 0.010 -5.342 1.00 92.12 90 PHE A N 1
ATOM 683 C CA . PHE A 1 90 ? 13.526 0.262 -5.955 1.00 92.12 90 PHE A CA 1
ATOM 684 C C . PHE A 1 90 ? 14.248 1.395 -5.232 1.00 92.12 90 PHE A C 1
ATOM 686 O O . PHE A 1 90 ? 13.630 2.233 -4.582 1.00 92.12 90 PHE A O 1
ATOM 693 N N . TYR A 1 91 ? 15.572 1.403 -5.328 1.00 92.44 91 TYR A N 1
ATOM 694 C CA . TYR A 1 91 ? 16.431 2.413 -4.720 1.00 92.44 91 TYR A CA 1
ATOM 695 C C . TYR A 1 91 ? 17.154 3.181 -5.823 1.00 92.44 91 TYR A C 1
ATOM 697 O O . TYR A 1 91 ? 17.686 2.564 -6.747 1.00 92.44 91 TYR A O 1
ATOM 705 N N . ILE A 1 92 ? 17.164 4.511 -5.727 1.00 89.75 92 ILE A N 1
ATOM 706 C CA . ILE A 1 92 ? 17.857 5.405 -6.656 1.00 89.75 92 ILE A CA 1
ATOM 707 C C . ILE A 1 92 ? 19.116 5.940 -5.959 1.00 89.75 92 ILE A C 1
ATOM 709 O O . ILE A 1 92 ? 19.009 6.857 -5.141 1.00 89.75 92 ILE A O 1
ATOM 713 N N . PRO A 1 93 ? 20.320 5.428 -6.293 1.00 91.50 93 PRO A N 1
ATOM 714 C CA . PRO A 1 93 ? 21.557 5.833 -5.623 1.00 91.50 93 PRO A CA 1
ATOM 715 C C . PRO A 1 93 ? 21.890 7.317 -5.780 1.00 91.50 93 PRO A C 1
ATOM 717 O O . PRO A 1 93 ? 22.444 7.920 -4.870 1.00 91.50 93 PRO A O 1
ATOM 720 N N . ALA A 1 94 ? 21.536 7.922 -6.918 1.00 91.88 94 ALA A N 1
ATOM 721 C CA . ALA A 1 94 ? 21.790 9.341 -7.170 1.00 91.88 94 ALA A CA 1
ATOM 722 C C . ALA A 1 94 ? 20.985 10.273 -6.245 1.00 91.88 94 ALA A C 1
ATOM 724 O O . ALA A 1 94 ? 21.409 11.400 -6.004 1.00 91.88 94 ALA A O 1
ATOM 725 N N . LEU A 1 95 ? 19.841 9.803 -5.735 1.00 91.62 95 LEU A N 1
ATOM 726 C CA . LEU A 1 95 ? 18.970 10.545 -4.822 1.00 91.62 95 LEU A CA 1
ATOM 727 C C . LEU A 1 95 ? 19.096 10.072 -3.369 1.00 91.62 95 LEU A C 1
ATOM 729 O O . LEU A 1 95 ? 18.538 10.714 -2.486 1.00 91.62 95 LEU A O 1
ATOM 733 N N . ASP A 1 96 ? 19.798 8.960 -3.131 1.00 94.44 96 ASP A N 1
ATOM 734 C CA . ASP A 1 96 ? 19.831 8.240 -1.853 1.00 94.44 96 ASP A CA 1
ATOM 735 C C . ASP A 1 96 ? 18.421 7.958 -1.293 1.00 94.44 96 ASP A C 1
ATOM 737 O O . ASP A 1 96 ? 18.120 8.175 -0.119 1.00 94.44 96 ASP A O 1
ATOM 741 N N . GLN A 1 97 ? 17.507 7.522 -2.168 1.00 94.69 97 GLN A N 1
ATOM 742 C CA . GLN A 1 97 ? 16.089 7.351 -1.839 1.00 94.69 97 GLN A CA 1
ATOM 743 C C . GLN A 1 97 ? 15.535 6.013 -2.324 1.00 94.69 97 GLN A C 1
ATOM 745 O O . GLN A 1 97 ? 15.834 5.551 -3.426 1.00 94.69 97 GLN A O 1
ATOM 750 N N . ALA A 1 98 ? 14.692 5.404 -1.487 1.00 94.31 98 ALA A N 1
ATOM 751 C CA . ALA A 1 98 ? 13.908 4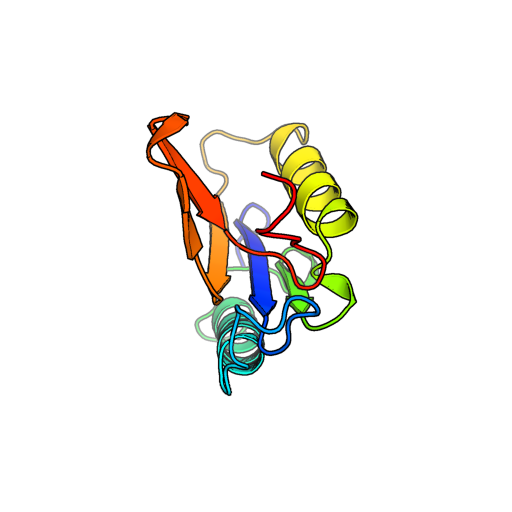.221 -1.819 1.00 94.31 98 ALA A CA 1
ATOM 752 C C . ALA A 1 98 ? 12.470 4.610 -2.187 1.00 94.31 98 ALA A C 1
ATOM 754 O O . ALA A 1 98 ? 11.878 5.501 -1.577 1.00 94.31 98 ALA A O 1
ATOM 755 N N . TYR A 1 99 ? 11.904 3.901 -3.158 1.00 94.00 99 TYR A N 1
ATOM 756 C CA . TYR A 1 99 ? 10.570 4.124 -3.700 1.00 94.00 99 TYR A CA 1
ATOM 757 C C . TYR A 1 99 ? 9.777 2.825 -3.726 1.00 94.00 99 TYR A C 1
ATOM 759 O O . TYR A 1 99 ? 10.329 1.742 -3.922 1.00 94.00 99 TYR A O 1
ATOM 767 N N . LEU A 1 100 ? 8.463 2.961 -3.573 1.00 96.25 100 LEU A N 1
ATOM 768 C CA . LEU A 1 100 ? 7.489 1.905 -3.816 1.00 96.25 100 LEU A CA 1
ATOM 769 C C . LEU A 1 100 ? 6.884 2.130 -5.203 1.00 96.25 100 LEU A C 1
ATOM 771 O O . LEU A 1 100 ? 6.443 3.239 -5.518 1.00 96.25 100 LEU A O 1
ATOM 775 N N . ALA A 1 101 ? 6.892 1.099 -6.042 1.00 96.19 101 ALA A N 1
ATOM 776 C CA . ALA A 1 101 ? 6.414 1.196 -7.410 1.00 96.19 101 ALA A CA 1
ATOM 777 C C . ALA A 1 101 ? 4.889 1.073 -7.458 1.00 96.19 101 ALA A C 1
ATOM 779 O O . ALA A 1 101 ? 4.320 0.102 -6.967 1.00 96.19 101 ALA A O 1
ATOM 780 N N . THR A 1 102 ? 4.241 2.032 -8.111 1.00 97.25 102 THR A N 1
ATOM 781 C CA . THR A 1 102 ? 2.830 1.934 -8.516 1.00 97.25 102 THR A CA 1
ATOM 782 C C . THR A 1 102 ? 2.742 1.344 -9.931 1.00 97.25 102 THR A C 1
ATOM 784 O O . THR A 1 102 ? 3.769 1.298 -10.612 1.00 97.25 102 THR A O 1
ATOM 787 N N . PRO A 1 103 ? 1.580 0.842 -10.391 1.00 97.25 103 PRO A N 1
ATOM 788 C CA . PRO A 1 103 ? 1.451 0.206 -11.708 1.00 97.25 103 PRO A CA 1
ATOM 789 C C . PRO A 1 103 ? 1.925 1.093 -12.870 1.00 97.25 103 PRO A C 1
ATOM 791 O O . PRO A 1 103 ? 2.411 0.594 -13.882 1.00 97.25 103 PRO A O 1
ATOM 794 N N . ASP A 1 104 ? 1.783 2.408 -12.703 1.00 95.69 104 ASP A N 1
ATOM 795 C CA . ASP A 1 104 ? 2.142 3.484 -13.626 1.00 95.69 104 A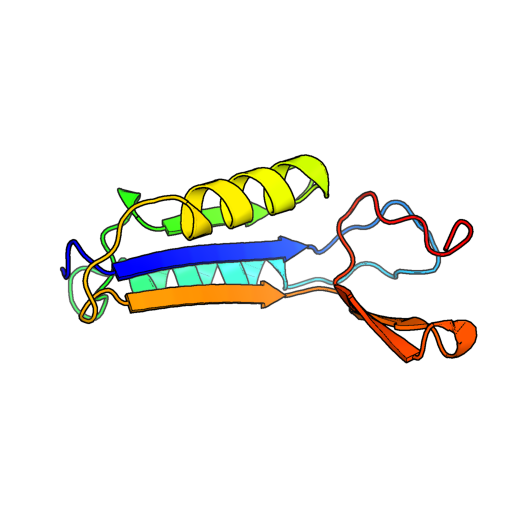SP A CA 1
ATOM 796 C C . ASP A 1 104 ? 3.529 4.096 -13.351 1.00 95.69 104 ASP A C 1
ATOM 798 O O . ASP A 1 104 ? 3.861 5.140 -13.908 1.00 95.69 104 ASP A O 1
ATOM 802 N N . ALA A 1 105 ? 4.353 3.469 -12.502 1.00 91.25 105 ALA A N 1
ATOM 803 C CA . ALA A 1 105 ? 5.724 3.911 -12.278 1.00 91.25 105 ALA A CA 1
ATOM 804 C C . ALA A 1 105 ? 6.570 3.747 -13.551 1.00 91.25 105 ALA A C 1
ATOM 806 O O . ALA A 1 105 ? 6.596 2.672 -14.147 1.00 91.25 105 ALA A O 1
ATOM 807 N N . ASP A 1 106 ? 7.303 4.800 -13.913 1.00 84.75 106 ASP A N 1
ATOM 808 C CA . ASP A 1 106 ? 8.288 4.794 -14.994 1.00 84.75 106 ASP A CA 1
ATOM 809 C C . ASP A 1 106 ? 9.687 4.980 -14.394 1.00 84.75 106 ASP A C 1
ATOM 811 O O . ASP A 1 106 ? 10.058 6.075 -13.968 1.00 84.75 106 ASP A O 1
ATOM 815 N N . ILE A 1 107 ? 10.463 3.894 -14.328 1.00 77.00 107 ILE A N 1
ATOM 816 C CA . ILE A 1 107 ? 11.803 3.901 -13.721 1.00 77.00 107 ILE A CA 1
ATOM 817 C C . ILE A 1 107 ? 12.824 4.572 -14.652 1.00 77.00 107 ILE A C 1
ATOM 819 O O . ILE A 1 107 ? 13.918 4.924 -14.222 1.00 77.00 107 ILE A O 1
ATOM 823 N N . LEU A 1 108 ? 12.508 4.761 -15.938 1.00 66.69 108 LEU A N 1
ATOM 824 C CA . LEU A 1 108 ? 13.403 5.410 -16.901 1.00 66.69 108 LEU A CA 1
ATOM 825 C C . LEU A 1 108 ? 13.358 6.941 -16.845 1.00 66.69 108 LEU A C 1
ATOM 827 O O . LEU A 1 108 ? 14.225 7.578 -17.443 1.00 66.69 108 LEU A O 1
ATOM 831 N N . GLN A 1 109 ? 12.384 7.522 -16.145 1.00 58.53 109 GLN A N 1
ATOM 832 C CA . GLN A 1 109 ? 12.217 8.973 -16.014 1.00 58.53 109 GLN A CA 1
ATOM 833 C C . GLN A 1 109 ? 12.585 9.523 -14.624 1.00 58.53 109 GLN A C 1
ATOM 835 O O . GLN A 1 109 ? 12.332 10.700 -14.362 1.00 58.53 109 GLN A O 1
ATOM 840 N N . LEU A 1 110 ? 13.171 8.698 -13.746 1.00 57.72 110 LEU A N 1
ATOM 841 C CA . LEU A 1 110 ? 13.561 9.065 -12.377 1.00 57.72 110 LEU A CA 1
ATOM 842 C C . LEU A 1 110 ? 15.080 9.188 -12.200 1.00 57.72 110 LEU A C 1
ATOM 844 O O . LEU A 1 110 ? 15.824 8.370 -12.787 1.00 57.72 110 LEU A O 1
#

pLDDT: mean 92.89, std 7.82, range [57.72, 98.81]

Sequence (110 aa):
MNPNAHAILIGIDHYADPKLPSLHYAEKDCRDLKTALSAPESGTFPEENITLLTGAEANCQNVRERLTALAVTKRSPEDTVLIYFAGHGFYIPALDQAYLATPDADILQL

Secondary structure (DSSP, 8-state):
--TTEEEEEEE----SSTTS---SSHHHHHHHHHHHHH-TTT--S-GGGEEEEEGGGG-HHHHHHHHHHHHHS---TT-EEEEEEES-EEEETTTTEEEEPPTT--GGG-

Radius of gyration: 15.23 Å; chains: 1; bounding box: 38×29×39 Å